Protein AF-W1XXF4-F1 (afdb_monomer_lite)

Radius of gyration: 16.24 Å; chains: 1; bounding box: 27×15×54 Å

Structure (mmCIF, N/CA/C/O backbone):
data_AF-W1XXF4-F1
#
_entry.id   AF-W1XXF4-F1
#
loop_
_atom_site.group_PDB
_atom_site.id
_atom_site.type_symbol
_atom_site.label_atom_id
_atom_site.label_alt_id
_atom_site.label_comp_id
_atom_site.label_asym_id
_atom_site.label_entity_id
_atom_site.label_seq_id
_atom_site.pdbx_PDB_ins_code
_atom_site.Cartn_x
_atom_site.Cartn_y
_atom_site.Cartn_z
_atom_site.occupancy
_atom_site.B_iso_or_equiv
_atom_site.auth_seq_id
_atom_site.auth_comp_id
_atom_site.auth_asym_id
_atom_site.auth_atom_id
_atom_site.pdbx_PDB_model_num
ATOM 1 N N . LEU A 1 1 ? -8.433 -2.717 -2.057 1.00 87.12 1 LEU A N 1
ATOM 2 C CA . LEU A 1 1 ? -8.0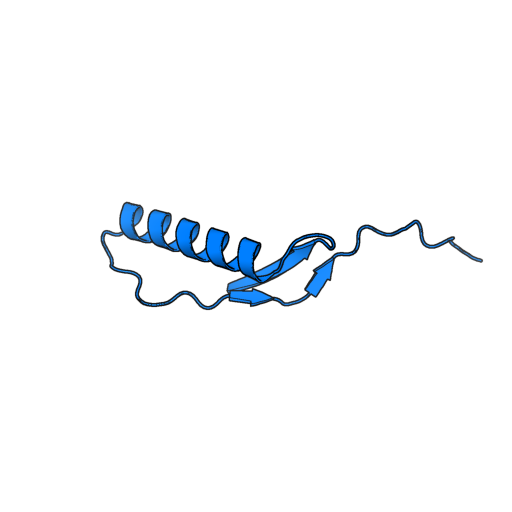17 -1.431 -2.667 1.00 87.12 1 LEU A CA 1
ATOM 3 C C . LEU A 1 1 ? -7.104 -1.728 -3.836 1.00 87.12 1 LEU A C 1
ATOM 5 O O . LEU A 1 1 ? -6.232 -2.571 -3.689 1.00 87.12 1 LEU A O 1
ATOM 9 N N . TYR A 1 2 ? -7.288 -1.043 -4.955 1.00 89.75 2 TYR A N 1
ATOM 10 C CA . TYR A 1 2 ? -6.454 -1.228 -6.128 1.00 89.75 2 TYR A CA 1
ATOM 11 C C . TYR A 1 2 ? -5.519 -0.035 -6.336 1.00 89.75 2 TYR A C 1
ATOM 13 O O . TYR A 1 2 ? -5.974 1.107 -6.292 1.00 89.75 2 TYR A O 1
ATOM 21 N N . VAL A 1 3 ? -4.227 -0.292 -6.545 1.00 90.94 3 VAL A N 1
ATOM 22 C CA . VAL A 1 3 ? -3.203 0.754 -6.709 1.00 90.94 3 VAL A CA 1
ATOM 23 C C . VAL A 1 3 ? -2.296 0.467 -7.898 1.00 90.94 3 VAL A C 1
ATOM 25 O O . VAL A 1 3 ? -2.025 -0.692 -8.207 1.00 90.94 3 VAL A O 1
ATOM 28 N N . CYS A 1 4 ? -1.802 1.527 -8.532 1.00 91.88 4 CYS A N 1
ATOM 29 C CA . CYS A 1 4 ? -0.695 1.453 -9.480 1.00 91.88 4 CYS A CA 1
ATOM 30 C C . CYS A 1 4 ? 0.566 1.969 -8.783 1.00 91.88 4 CYS A C 1
ATOM 32 O O . CYS A 1 4 ? 0.503 2.958 -8.049 1.00 91.88 4 CYS A O 1
ATOM 34 N N . ILE A 1 5 ? 1.693 1.285 -8.969 1.00 91.31 5 ILE A N 1
ATOM 35 C CA . ILE A 1 5 ? 2.951 1.615 -8.290 1.00 91.31 5 ILE A CA 1
ATOM 36 C C . ILE A 1 5 ? 3.957 2.101 -9.317 1.00 91.31 5 ILE A C 1
ATOM 38 O O . ILE A 1 5 ? 4.165 1.460 -10.338 1.00 91.31 5 ILE A O 1
ATOM 42 N N . GLN A 1 6 ? 4.601 3.229 -9.044 1.00 91.12 6 GLN A N 1
ATOM 43 C CA . GLN A 1 6 ? 5.645 3.731 -9.922 1.00 91.12 6 GLN A CA 1
ATOM 44 C C . GLN A 1 6 ? 6.893 2.843 -9.839 1.00 91.12 6 GLN A C 1
ATOM 46 O O . GLN A 1 6 ? 7.278 2.363 -8.766 1.00 91.12 6 GLN A O 1
ATOM 51 N N . TYR A 1 7 ? 7.526 2.612 -10.981 1.00 89.31 7 TYR A N 1
ATOM 52 C CA . TYR A 1 7 ? 8.761 1.857 -11.071 1.00 89.31 7 TYR A CA 1
ATOM 53 C C . TYR A 1 7 ? 9.867 2.519 -10.240 1.00 89.31 7 TYR A C 1
ATOM 55 O O . TYR A 1 7 ? 9.943 3.739 -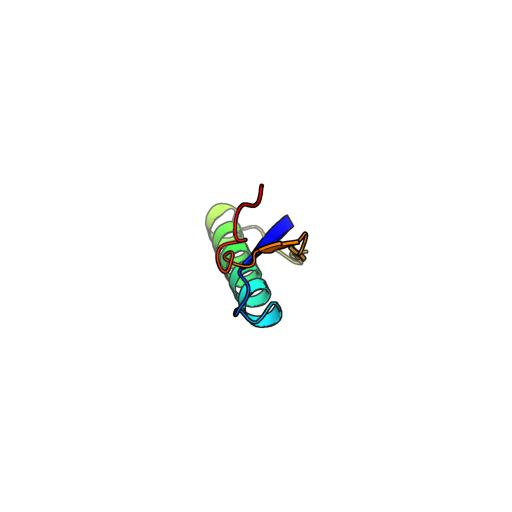10.121 1.00 89.31 7 TYR A O 1
ATOM 63 N N . GLY A 1 8 ? 10.729 1.695 -9.644 1.00 89.56 8 GLY A N 1
ATOM 64 C CA . GLY A 1 8 ? 11.785 2.148 -8.735 1.00 89.56 8 GLY A CA 1
ATOM 65 C C . GLY A 1 8 ? 11.399 2.120 -7.254 1.00 89.56 8 GLY A C 1
ATOM 66 O O . GLY A 1 8 ? 12.282 2.189 -6.400 1.00 89.56 8 GLY A O 1
ATOM 67 N N . TYR A 1 9 ? 10.118 1.927 -6.925 1.00 89.94 9 TYR A N 1
ATOM 68 C CA . TYR A 1 9 ? 9.679 1.699 -5.550 1.00 89.94 9 TYR A CA 1
ATOM 69 C C . TYR A 1 9 ? 9.580 0.210 -5.214 1.00 89.94 9 TYR A C 1
ATOM 71 O O . TYR A 1 9 ? 9.187 -0.628 -6.027 1.00 89.94 9 TYR A O 1
ATOM 79 N N . ARG A 1 10 ? 9.895 -0.129 -3.962 1.00 92.88 10 ARG A N 1
ATOM 80 C CA . ARG A 1 10 ? 9.650 -1.466 -3.421 1.00 92.88 10 ARG A CA 1
ATOM 81 C C . ARG A 1 10 ? 8.179 -1.597 -3.057 1.00 92.88 10 ARG A C 1
ATOM 83 O O . ARG A 1 10 ? 7.715 -0.976 -2.104 1.00 92.88 10 ARG A O 1
ATOM 90 N N . ILE A 1 11 ? 7.467 -2.439 -3.802 1.00 91.31 11 ILE A N 1
ATOM 91 C CA . ILE A 1 11 ? 6.040 -2.721 -3.594 1.00 91.31 11 ILE A CA 1
ATOM 92 C C . ILE A 1 11 ? 5.715 -3.025 -2.118 1.00 91.31 11 ILE A C 1
ATOM 94 O O . ILE A 1 11 ? 4.793 -2.394 -1.602 1.00 91.31 11 ILE A O 1
ATOM 98 N N . PRO A 1 12 ? 6.465 -3.890 -1.399 1.00 92.25 12 PRO A N 1
ATOM 99 C CA . PRO A 1 12 ? 6.170 -4.172 0.007 1.00 92.25 12 PRO A CA 1
ATOM 100 C C . PRO A 1 12 ? 6.196 -2.925 0.901 1.00 92.25 12 PRO A C 1
ATOM 102 O O . PRO A 1 12 ? 5.302 -2.751 1.723 1.00 92.25 12 PRO A O 1
ATOM 105 N N . ASP A 1 13 ? 7.166 -2.028 0.703 1.00 94.06 13 ASP A N 1
ATOM 106 C CA . ASP A 1 13 ? 7.321 -0.817 1.519 1.00 94.06 13 ASP A CA 1
ATOM 107 C C . ASP A 1 13 ? 6.175 0.175 1.272 1.00 94.06 13 ASP A C 1
ATOM 109 O O . ASP A 1 13 ? 5.655 0.797 2.202 1.00 94.06 13 ASP A O 1
ATOM 113 N N . VAL A 1 14 ? 5.760 0.313 0.008 1.00 92.31 14 VAL A N 1
ATOM 114 C CA . VAL A 1 14 ? 4.636 1.173 -0.389 1.00 92.31 14 VAL A CA 1
ATOM 115 C C . VAL A 1 14 ? 3.325 0.632 0.174 1.00 92.31 14 VAL A C 1
ATOM 117 O O . VAL A 1 14 ? 2.551 1.388 0.763 1.00 92.31 14 VAL A O 1
ATOM 120 N N . VAL A 1 15 ? 3.084 -0.672 0.021 1.00 92.88 15 VAL A N 1
ATOM 121 C CA . VAL A 1 15 ? 1.863 -1.328 0.501 1.00 92.88 15 VAL A CA 1
ATOM 122 C C . VAL A 1 15 ? 1.769 -1.255 2.023 1.00 92.88 15 VAL A C 1
ATOM 124 O O . VAL A 1 15 ? 0.713 -0.880 2.530 1.00 92.88 15 VAL A O 1
ATOM 127 N N . LEU A 1 16 ? 2.860 -1.524 2.748 1.00 93.69 16 LEU A N 1
ATOM 128 C CA . LEU A 1 16 ? 2.882 -1.459 4.210 1.00 93.69 16 LEU A CA 1
ATOM 129 C C . LEU A 1 16 ? 2.529 -0.052 4.709 1.00 93.69 16 LEU A C 1
ATOM 131 O O . LEU A 1 16 ? 1.612 0.113 5.513 1.00 93.69 16 LEU A O 1
ATOM 135 N N . ARG A 1 17 ? 3.183 0.981 4.161 1.00 93.06 17 ARG A N 1
ATOM 136 C CA . ARG A 1 17 ? 2.883 2.379 4.514 1.00 93.06 17 ARG A CA 1
ATOM 137 C C . ARG A 1 17 ? 1.443 2.761 4.196 1.00 93.06 17 ARG A C 1
ATOM 139 O O . ARG A 1 17 ? 0.817 3.502 4.954 1.00 93.06 17 ARG A O 1
ATOM 146 N N . LEU A 1 18 ? 0.915 2.286 3.070 1.00 92.94 18 LEU A N 1
ATOM 147 C CA . LEU A 1 18 ? -0.464 2.547 2.679 1.00 92.94 18 LEU A CA 1
ATOM 148 C C . LEU A 1 18 ? -1.448 1.898 3.660 1.00 92.94 18 LEU A C 1
ATOM 150 O O . LEU A 1 18 ? -2.387 2.559 4.102 1.00 92.94 18 LEU A O 1
ATOM 154 N N . GLN A 1 19 ? -1.209 0.641 4.038 1.00 92.81 19 GLN A N 1
ATOM 155 C CA . GLN A 1 19 ? -2.018 -0.074 5.024 1.00 92.81 19 GLN A CA 1
ATOM 156 C C . GLN A 1 19 ? -2.005 0.637 6.381 1.00 92.81 19 GLN A C 1
ATOM 158 O O . GLN A 1 19 ? -3.068 0.902 6.939 1.00 92.81 19 GLN A O 1
ATOM 163 N N . GLU A 1 20 ? -0.831 1.014 6.890 1.00 92.81 20 GLU A N 1
ATOM 164 C CA . GLU A 1 20 ? -0.692 1.730 8.166 1.00 92.81 20 GLU A CA 1
ATOM 165 C C . GLU A 1 20 ? -1.430 3.072 8.160 1.00 92.81 20 GLU A C 1
ATOM 167 O O . GLU A 1 20 ? -2.135 3.418 9.115 1.00 92.81 20 GLU A O 1
ATOM 172 N N . ARG A 1 21 ? -1.312 3.825 7.061 1.00 92.12 21 ARG A N 1
ATOM 173 C CA . ARG A 1 21 ? -1.952 5.134 6.923 1.00 92.12 21 ARG A CA 1
ATOM 174 C C . ARG A 1 21 ? -3.472 5.023 6.861 1.00 92.12 21 ARG A C 1
ATOM 176 O O . ARG A 1 21 ? -4.156 5.794 7.530 1.00 92.12 21 ARG A O 1
ATOM 183 N N . ILE A 1 22 ? -3.997 4.058 6.105 1.00 90.88 22 ILE A N 1
ATOM 184 C CA . ILE A 1 22 ? -5.441 3.794 6.032 1.00 90.88 22 ILE A CA 1
ATOM 185 C C . ILE A 1 22 ? -5.957 3.312 7.390 1.00 90.88 22 ILE A C 1
ATOM 187 O O . ILE A 1 22 ? -6.974 3.820 7.859 1.00 90.88 22 ILE A O 1
ATOM 191 N N . LYS A 1 23 ? -5.243 2.391 8.053 1.00 90.75 23 LYS A N 1
ATOM 192 C CA . LYS A 1 23 ? -5.608 1.898 9.387 1.00 90.75 23 LYS A CA 1
ATOM 193 C C . LYS A 1 23 ? -5.710 3.048 10.385 1.00 90.75 23 LYS A C 1
ATOM 195 O O . LYS A 1 23 ? -6.726 3.182 11.057 1.00 90.75 23 LYS A O 1
ATOM 200 N N . THR A 1 24 ? -4.700 3.913 10.426 1.00 89.88 24 THR A N 1
ATOM 201 C CA . THR A 1 24 ? -4.672 5.071 11.330 1.00 89.88 24 THR A CA 1
ATOM 202 C C . THR A 1 24 ? -5.814 6.046 11.040 1.00 89.88 24 THR A C 1
ATOM 204 O O . THR A 1 24 ? -6.498 6.481 11.963 1.00 89.88 24 THR A O 1
ATOM 207 N N . ALA A 1 25 ? -6.056 6.363 9.765 1.00 89.88 25 ALA A N 1
ATOM 208 C CA . ALA A 1 25 ? -7.114 7.289 9.368 1.00 89.88 25 ALA A CA 1
ATOM 209 C C . ALA A 1 25 ? -8.516 6.759 9.709 1.00 89.88 25 ALA A C 1
ATOM 211 O O . ALA A 1 25 ? -9.336 7.503 10.240 1.00 89.88 25 ALA A O 1
ATOM 212 N N . LEU A 1 26 ? -8.789 5.480 9.441 1.00 87.62 26 LEU A N 1
ATOM 213 C CA . LEU A 1 26 ? -10.093 4.871 9.711 1.00 87.62 26 LEU A CA 1
ATOM 214 C C . LEU A 1 26 ? -10.367 4.733 11.207 1.00 87.62 26 LEU A C 1
ATOM 216 O O . LEU A 1 26 ? -11.449 5.115 11.651 1.00 87.62 26 LEU A O 1
ATOM 220 N N . VAL A 1 27 ? -9.388 4.262 11.985 1.00 88.44 27 VAL A N 1
ATOM 221 C CA . VAL A 1 27 ? -9.518 4.173 13.448 1.00 88.44 27 VAL A CA 1
ATOM 222 C C . VAL A 1 27 ? -9.761 5.563 14.036 1.00 88.44 27 VAL A C 1
ATOM 224 O O . VAL A 1 27 ? -10.667 5.735 14.844 1.00 88.44 27 VAL A O 1
ATOM 227 N N . SER A 1 28 ? -9.017 6.576 13.577 1.00 86.62 28 SER A N 1
ATOM 228 C CA . SER A 1 28 ? -9.182 7.954 14.050 1.00 86.62 28 SER A CA 1
ATOM 229 C C . SER A 1 28 ? -10.517 8.589 13.653 1.00 86.62 28 SER A C 1
ATOM 231 O O . SER A 1 28 ? -10.953 9.512 14.334 1.00 86.62 28 SER A O 1
ATOM 233 N N . TYR A 1 29 ? -11.128 8.170 12.543 1.00 85.62 29 TYR A N 1
ATOM 234 C CA . TYR A 1 29 ? -12.352 8.788 12.025 1.00 85.62 29 TYR A CA 1
ATOM 235 C C . TYR A 1 29 ? -13.629 8.097 12.506 1.00 85.62 29 TYR A C 1
ATOM 237 O O . TYR A 1 29 ? -14.669 8.736 12.622 1.00 85.62 29 TYR A O 1
ATOM 245 N N . THR A 1 30 ? -13.565 6.789 12.754 1.00 82.69 30 THR A N 1
ATOM 246 C CA . THR A 1 30 ? -14.756 5.966 13.015 1.00 82.69 30 THR A CA 1
ATOM 247 C C . THR A 1 30 ? -14.761 5.310 14.390 1.00 82.69 30 THR A C 1
ATOM 249 O O . THR A 1 30 ? -15.782 4.743 14.757 1.00 82.69 30 THR A O 1
ATOM 252 N N . GLU A 1 31 ? -13.641 5.343 15.124 1.00 82.75 31 GLU A N 1
ATOM 253 C CA . GLU A 1 31 ? -13.407 4.544 16.342 1.00 82.75 31 GLU A CA 1
ATOM 254 C C . GLU A 1 31 ? -13.561 3.022 16.127 1.00 82.75 31 GLU A C 1
ATOM 256 O O . GLU A 1 31 ? -13.557 2.244 17.079 1.00 82.75 31 GLU A O 1
ATOM 261 N N . ILE A 1 32 ? -13.654 2.570 14.870 1.00 85.75 32 ILE A N 1
ATOM 262 C CA . ILE A 1 32 ? -13.774 1.157 14.510 1.00 85.75 32 ILE A CA 1
ATOM 263 C C . ILE A 1 32 ? -12.380 0.560 14.326 1.00 85.75 32 ILE A C 1
ATOM 265 O O . ILE A 1 32 ? -11.521 1.112 13.632 1.00 85.75 32 ILE A O 1
ATOM 269 N N . GLU A 1 33 ? -12.171 -0.620 14.908 1.00 82.19 33 GLU A N 1
ATOM 270 C CA . GLU A 1 33 ? -10.946 -1.387 14.727 1.00 82.19 33 GLU A CA 1
ATOM 271 C C . GLU A 1 33 ? -10.893 -2.018 13.328 1.00 82.19 33 GLU A C 1
ATOM 273 O O . GLU A 1 33 ? -11.712 -2.860 12.953 1.00 82.19 33 GLU A O 1
ATOM 278 N N . VAL A 1 34 ? -9.890 -1.628 12.542 1.00 84.31 34 VAL A N 1
ATOM 279 C CA . VAL A 1 34 ? -9.634 -2.222 11.226 1.00 84.31 34 VAL A CA 1
ATOM 280 C C . VAL A 1 34 ? -8.796 -3.491 11.392 1.00 84.31 34 VAL A C 1
ATOM 282 O O . VAL A 1 34 ? -7.609 -3.415 11.726 1.00 84.31 34 VAL A O 1
ATOM 285 N N . GLN A 1 35 ? -9.401 -4.651 11.115 1.00 87.06 35 GLN A N 1
ATOM 286 C CA . GLN A 1 35 ? -8.719 -5.948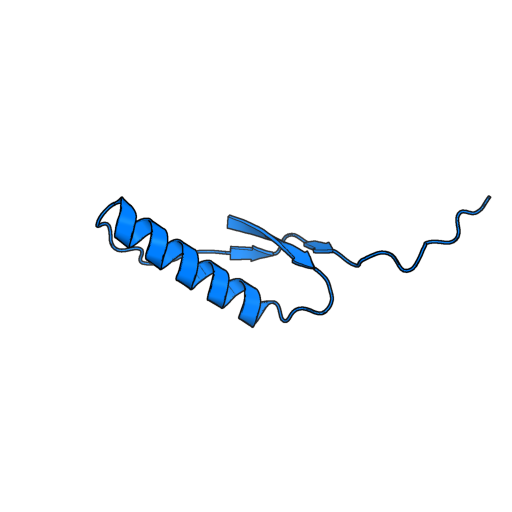 11.201 1.00 87.06 35 GLN A CA 1
ATOM 287 C C . GLN A 1 35 ? -7.776 -6.215 10.023 1.00 87.06 35 GLN A C 1
ATOM 289 O O . GLN A 1 35 ? -6.660 -6.694 10.219 1.00 87.06 35 GLN A O 1
ATOM 294 N N . THR A 1 36 ? -8.200 -5.930 8.789 1.00 87.06 36 THR A N 1
ATOM 295 C CA . THR A 1 36 ? -7.426 -6.277 7.587 1.00 87.06 36 THR A CA 1
ATOM 296 C C . THR A 1 36 ? -7.649 -5.257 6.478 1.00 87.0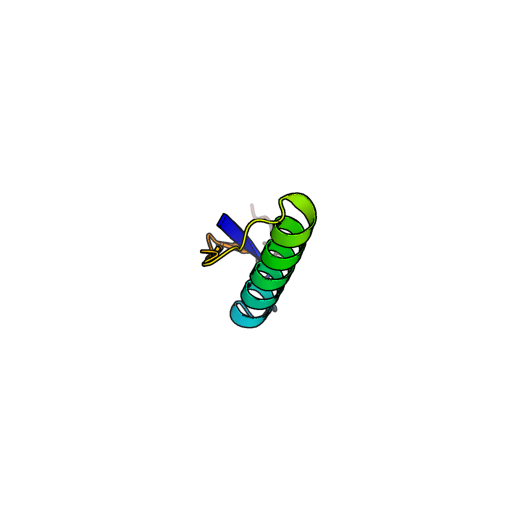6 36 THR A C 1
ATOM 298 O O . THR A 1 36 ? -8.747 -4.722 6.325 1.00 87.06 36 THR A O 1
ATOM 301 N N . ILE A 1 37 ? -6.589 -4.968 5.718 1.00 88.81 37 ILE A N 1
ATOM 302 C CA . ILE A 1 37 ? -6.623 -4.091 4.545 1.00 88.81 37 ILE A CA 1
ATOM 303 C C . ILE A 1 37 ? -5.951 -4.821 3.387 1.00 88.81 37 ILE A C 1
ATOM 305 O O . ILE A 1 37 ? -4.725 -4.940 3.350 1.00 88.81 37 ILE A O 1
ATOM 309 N N . ASP A 1 38 ? -6.750 -5.246 2.415 1.00 91.88 38 ASP A N 1
ATOM 310 C CA . ASP A 1 38 ? -6.238 -5.871 1.200 1.00 91.88 38 ASP A CA 1
ATOM 311 C C . ASP A 1 38 ? -5.891 -4.820 0.146 1.00 91.88 38 ASP A C 1
ATOM 313 O O . ASP A 1 38 ? -6.739 -4.041 -0.316 1.00 91.88 38 ASP A O 1
ATOM 317 N N . VAL A 1 39 ? -4.619 -4.810 -0.249 1.00 91.50 39 VAL A N 1
ATOM 318 C CA . VAL A 1 39 ? -4.090 -3.958 -1.315 1.00 91.50 39 VAL A CA 1
ATOM 319 C C . VAL A 1 39 ? -3.700 -4.845 -2.488 1.00 91.50 39 VAL A C 1
ATOM 321 O O . VAL A 1 39 ? -2.889 -5.755 -2.349 1.00 91.50 39 VAL A O 1
ATOM 324 N N . VAL A 1 40 ? -4.274 -4.557 -3.650 1.00 92.75 40 VAL A N 1
ATOM 325 C CA . VAL A 1 40 ? -4.002 -5.246 -4.906 1.00 92.75 40 VAL A CA 1
ATOM 326 C C . VAL A 1 40 ? -3.266 -4.277 -5.820 1.00 92.75 40 VAL A C 1
ATOM 328 O O . VAL A 1 40 ? -3.773 -3.202 -6.147 1.00 92.75 40 VAL A O 1
ATOM 331 N N . VAL A 1 41 ? -2.055 -4.651 -6.219 1.00 91.69 41 VAL A N 1
ATOM 332 C CA . VAL A 1 41 ? -1.285 -3.898 -7.209 1.00 91.69 41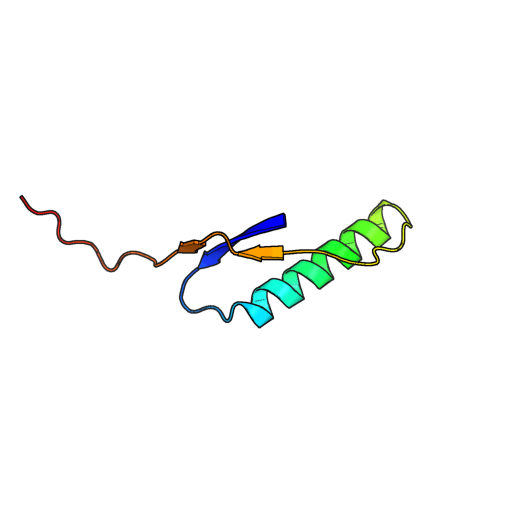 VAL A CA 1
ATOM 333 C C . VAL A 1 41 ? -1.820 -4.272 -8.584 1.00 91.69 41 VAL A C 1
ATOM 335 O O . VAL A 1 41 ? -1.726 -5.430 -8.979 1.00 91.69 41 VAL A O 1
ATOM 338 N N . GLN A 1 42 ? -2.430 -3.311 -9.274 1.00 93.81 42 GLN A N 1
ATOM 339 C CA . GLN A 1 42 ? -2.979 -3.525 -10.615 1.00 93.81 42 GLN A CA 1
ATOM 340 C C . GLN A 1 42 ? -1.906 -3.433 -11.685 1.00 93.81 42 GLN A C 1
ATOM 342 O O . GLN A 1 42 ? -1.943 -4.197 -12.642 1.00 93.81 42 GLN A O 1
ATOM 347 N N . ASP A 1 43 ? -0.994 -2.475 -11.532 1.00 91.88 43 ASP A N 1
ATOM 348 C CA . ASP A 1 43 ? -0.034 -2.148 -12.574 1.00 91.88 43 ASP A CA 1
ATOM 349 C C . ASP A 1 43 ? 1.224 -1.486 -12.002 1.00 91.88 43 ASP A C 1
ATOM 351 O O . ASP A 1 43 ? 1.206 -0.925 -10.894 1.00 91.88 43 ASP A O 1
ATOM 355 N N . ILE A 1 44 ? 2.308 -1.543 -12.774 1.00 90.69 44 ILE A N 1
ATOM 356 C CA . ILE A 1 44 ? 3.562 -0.848 -12.494 1.00 90.69 44 ILE A CA 1
ATOM 357 C C . ILE A 1 44 ? 3.756 0.227 -13.561 1.00 90.69 44 ILE A C 1
ATOM 359 O O . ILE A 1 44 ? 3.934 -0.076 -14.736 1.00 90.69 44 ILE A O 1
ATOM 363 N N . ILE A 1 45 ? 3.742 1.490 -13.137 1.00 91.19 45 ILE A N 1
ATOM 364 C CA . ILE A 1 45 ? 3.929 2.639 -14.024 1.00 91.19 45 ILE A CA 1
ATOM 365 C C . ILE A 1 45 ? 5.426 2.861 -14.196 1.00 91.19 45 ILE A C 1
ATOM 367 O O . ILE A 1 45 ? 6.113 3.256 -13.255 1.00 91.19 45 ILE A O 1
ATOM 371 N N . PHE A 1 46 ? 5.935 2.620 -15.393 1.00 88.75 46 PHE A N 1
ATOM 372 C CA . PHE A 1 46 ? 7.285 3.013 -15.768 1.00 88.75 46 PHE A CA 1
ATOM 373 C C . PHE A 1 46 ? 7.191 4.431 -16.326 1.00 88.75 46 PHE A C 1
ATOM 375 O O . PHE A 1 46 ? 6.445 4.651 -17.274 1.00 88.75 46 PHE A O 1
ATOM 382 N N . ASP A 1 47 ? 7.899 5.396 -15.731 1.00 76.75 47 ASP A N 1
ATOM 383 C CA . ASP A 1 47 ? 8.064 6.690 -16.397 1.00 76.75 47 ASP A CA 1
ATOM 384 C C . ASP A 1 47 ? 8.795 6.409 -17.707 1.00 76.75 47 ASP A C 1
ATOM 386 O O . ASP A 1 47 ? 9.927 5.915 -17.693 1.00 76.75 47 ASP A O 1
ATOM 390 N N . ASP A 1 48 ? 8.111 6.641 -18.824 1.00 67.94 48 ASP A N 1
ATOM 391 C CA . ASP A 1 48 ? 8.626 6.342 -20.148 1.00 67.94 48 ASP A CA 1
ATOM 392 C C . ASP A 1 48 ? 10.015 6.971 -20.316 1.00 67.94 48 ASP A C 1
ATOM 394 O O . ASP A 1 48 ? 10.184 8.193 -20.387 1.00 67.94 48 ASP A O 1
ATOM 398 N N . LEU A 1 49 ? 11.029 6.114 -20.459 1.00 60.09 49 LEU A N 1
ATOM 399 C CA . LEU A 1 49 ? 12.150 6.426 -21.330 1.00 60.09 49 LEU A CA 1
ATOM 400 C C . LEU A 1 49 ? 11.527 6.659 -22.701 1.00 60.09 49 LEU A C 1
ATOM 402 O O . LEU A 1 49 ? 11.276 5.686 -23.403 1.00 60.09 49 LEU A O 1
ATOM 406 N N . VAL A 1 50 ? 11.207 7.927 -22.992 1.00 55.50 50 VAL A N 1
ATOM 407 C CA . VAL A 1 50 ? 10.769 8.486 -24.277 1.00 55.50 50 VAL A CA 1
ATOM 408 C C . VAL A 1 50 ? 10.733 7.403 -25.347 1.00 55.50 50 VAL A C 1
ATOM 410 O O . VAL A 1 50 ? 11.760 7.114 -25.962 1.00 55.50 50 VAL A O 1
ATOM 413 N N . THR A 1 51 ? 9.581 6.760 -25.549 1.00 53.94 51 THR A N 1
ATOM 414 C CA . THR A 1 51 ? 9.396 5.925 -26.737 1.00 53.94 51 THR A CA 1
ATOM 415 C C . THR A 1 51 ? 9.719 6.819 -27.931 1.00 53.94 51 THR A C 1
ATOM 417 O O . THR A 1 51 ? 9.036 7.839 -28.089 1.00 53.94 51 THR A O 1
ATOM 420 N N . PRO A 1 52 ? 10.755 6.519 -28.744 1.00 55.34 52 PRO A N 1
ATOM 421 C CA . PRO A 1 52 ? 10.975 7.275 -29.957 1.00 55.34 52 PRO A CA 1
ATOM 422 C C . PRO A 1 52 ? 9.716 7.094 -30.791 1.00 55.34 52 PRO A C 1
ATOM 424 O O . PRO A 1 52 ? 9.374 5.977 -31.183 1.00 55.34 52 PRO A O 1
ATOM 427 N N . GLN A 1 53 ? 8.983 8.186 -30.990 1.00 55.81 53 GLN A N 1
ATOM 428 C CA . GLN A 1 53 ? 7.874 8.185 -31.922 1.00 55.81 53 GLN A CA 1
ATOM 429 C C . GLN A 1 53 ? 8.459 7.924 -33.310 1.00 55.81 53 GLN A C 1
ATOM 431 O O . GLN A 1 53 ? 9.242 8.722 -33.819 1.00 55.81 53 GLN A O 1
ATOM 436 N N . GLN A 1 54 ? 8.104 6.785 -33.894 1.00 44.25 54 GLN A N 1
ATOM 437 C CA . GLN A 1 54 ? 8.237 6.533 -35.321 1.00 44.25 54 GLN A CA 1
ATOM 438 C C . GLN A 1 54 ? 7.019 5.730 -35.785 1.00 44.25 54 GLN A C 1
ATOM 440 O O . GLN A 1 54 ? 6.585 4.840 -35.046 1.00 44.25 54 GLN A O 1
ATOM 445 N N . PRO A 1 55 ? 6.514 5.951 -37.010 1.00 51.03 55 PRO A N 1
ATOM 446 C CA . PRO A 1 55 ? 6.932 6.915 -38.037 1.00 51.03 55 PRO A CA 1
ATOM 447 C C . PRO A 1 55 ? 6.051 8.171 -38.137 1.00 51.03 55 PRO A C 1
ATOM 449 O O . PRO A 1 55 ? 4.865 8.114 -37.746 1.00 51.03 55 PRO A O 1
#

Sequence (55 aa):
LYVCIQYGYRIPDVVLRLQERIKTALVSYTEIEVQTIDVVVQDIIFDDLVTPQQP

InterP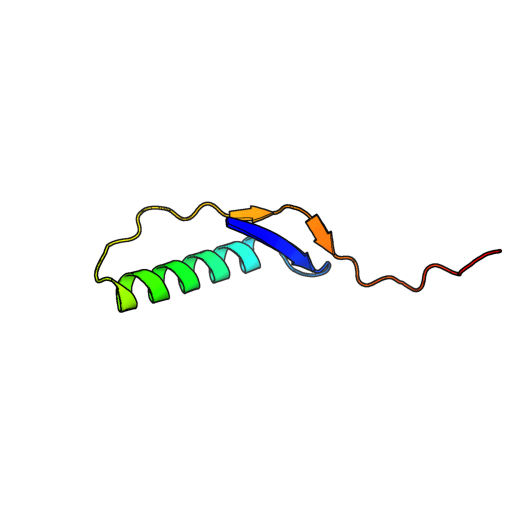ro domains:
  IPR005531 Alkaline shock protein Asp23 [PF03780] (1-44)

Foldseek 3Di:
DEDEAEPPDDPVVVVVVVFVVVQVVCCVPPVDHDPDDDYDYPYYDYPDPPPPDDD

Organism: NCBI:txid408170

Secondary structure (DSSP, 8-state):
-EEEEETTS-HHHHHHHHHHHHHHHHHHHH---------EEEEEE----------

pLDDT: mean 84.71, std 12.73, range [44.25, 94.06]